Protein AF-A0A8X7WTH1-F1 (afdb_monomer_lite)

InterPro domains:
  IPR042316 IRK-interacting protein-like [PTHR31029] (1-90)

Organism: Brassica carinata (NCBI:txid52824)

Secondary structure (DSSP, 8-state):
-HHHHHHTT--SPPPTTHHHHHHHHHHHHHHHHHHHHHSSSPPEEE---TTPBP-TTT---TTHHHHHHHHTTT--S-B-S--SS-EEE-

Sequence (90 aa):
MSLIITTLKWTRPWSEQMLPAFFVAAKCVWLLHLLSFSLKPAL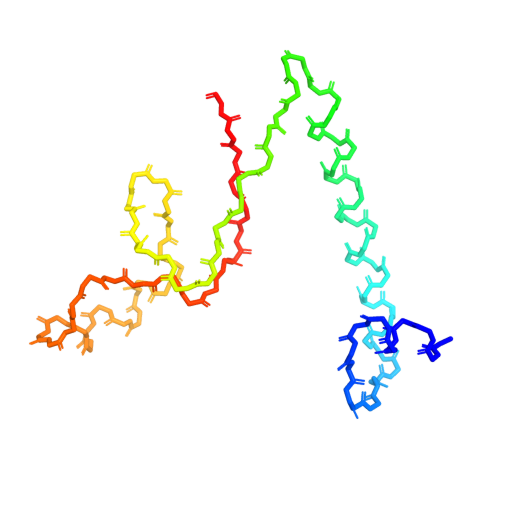GILRVEENREFESSYMEDMGAERDRQRSSKSRGPARVKVMMMPGFYV

Radius of gyration: 17.64 Å; chains: 1; bounding box: 43×37×36 Å

Structure (mmCIF, N/CA/C/O backbone):
data_AF-A0A8X7WTH1-F1
#
_entry.id   AF-A0A8X7WTH1-F1
#
loop_
_atom_site.group_PDB
_atom_site.id
_atom_site.type_symbol
_atom_site.label_atom_id
_atom_site.label_alt_id
_atom_site.label_comp_id
_atom_site.label_asym_id
_atom_site.label_entity_id
_atom_site.label_seq_id
_atom_site.pdbx_PDB_ins_code
_atom_site.Cartn_x
_atom_site.Cartn_y
_atom_site.Cartn_z
_atom_site.occupancy
_atom_site.B_iso_or_equiv
_atom_site.auth_seq_id
_atom_site.auth_comp_id
_atom_site.auth_asym_id
_atom_site.auth_atom_id
_atom_site.pdbx_PDB_model_num
ATOM 1 N N . MET A 1 1 ? 18.219 4.557 -9.312 1.00 55.50 1 MET A N 1
ATOM 2 C CA . MET A 1 1 ? 17.156 3.952 -10.151 1.00 55.50 1 MET A CA 1
ATOM 3 C C . MET A 1 1 ? 17.025 2.449 -9.907 1.00 55.50 1 MET A C 1
ATOM 5 O O . MET A 1 1 ? 15.920 1.987 -9.667 1.00 55.50 1 MET A O 1
ATOM 9 N N . SER A 1 2 ? 18.131 1.696 -9.872 1.00 63.62 2 SER A N 1
ATOM 10 C CA . SER A 1 2 ? 18.155 0.248 -9.597 1.00 63.62 2 SER A CA 1
ATOM 11 C C . SER A 1 2 ? 17.616 -0.156 -8.217 1.00 63.62 2 SER A C 1
ATOM 13 O O . SER A 1 2 ? 16.956 -1.181 -8.119 1.00 63.62 2 SER A O 1
ATOM 15 N N . LEU A 1 3 ? 17.827 0.659 -7.174 1.00 71.56 3 LEU A N 1
ATOM 16 C CA . LEU A 1 3 ? 17.437 0.308 -5.799 1.00 71.56 3 LEU A CA 1
ATOM 17 C C . LEU A 1 3 ? 15.916 0.149 -5.595 1.00 71.56 3 LEU A C 1
ATOM 19 O O . LEU A 1 3 ? 15.488 -0.683 -4.811 1.00 71.56 3 LEU A O 1
ATOM 23 N N . ILE A 1 4 ? 15.094 0.938 -6.298 1.00 72.56 4 ILE A N 1
ATOM 24 C CA . ILE A 1 4 ? 13.622 0.848 -6.212 1.00 72.56 4 ILE A CA 1
ATOM 25 C C . ILE A 1 4 ? 13.128 -0.429 -6.903 1.00 72.56 4 ILE A C 1
ATOM 27 O O . ILE A 1 4 ? 12.226 -1.108 -6.427 1.00 72.56 4 ILE A O 1
ATOM 31 N N . ILE A 1 5 ? 13.752 -0.781 -8.027 1.00 70.31 5 ILE A N 1
ATOM 32 C CA . ILE A 1 5 ? 13.421 -1.984 -8.796 1.00 70.31 5 ILE A CA 1
ATOM 33 C C . ILE A 1 5 ? 13.811 -3.238 -7.999 1.00 70.31 5 ILE A C 1
ATOM 35 O O . ILE A 1 5 ? 13.040 -4.198 -7.955 1.00 70.31 5 ILE A O 1
ATOM 39 N N . THR A 1 6 ? 14.961 -3.217 -7.311 1.00 75.69 6 THR A N 1
ATOM 40 C CA . THR A 1 6 ? 15.389 -4.330 -6.454 1.00 75.69 6 THR A CA 1
ATOM 41 C C . THR A 1 6 ? 14.531 -4.472 -5.199 1.00 75.69 6 THR A C 1
ATOM 43 O O . THR A 1 6 ? 14.183 -5.600 -4.851 1.00 75.69 6 THR A O 1
ATOM 46 N N . THR A 1 7 ? 14.127 -3.377 -4.543 1.00 78.88 7 THR A N 1
ATOM 47 C CA . THR A 1 7 ? 13.221 -3.453 -3.380 1.00 78.88 7 THR A CA 1
ATOM 48 C C . THR A 1 7 ? 11.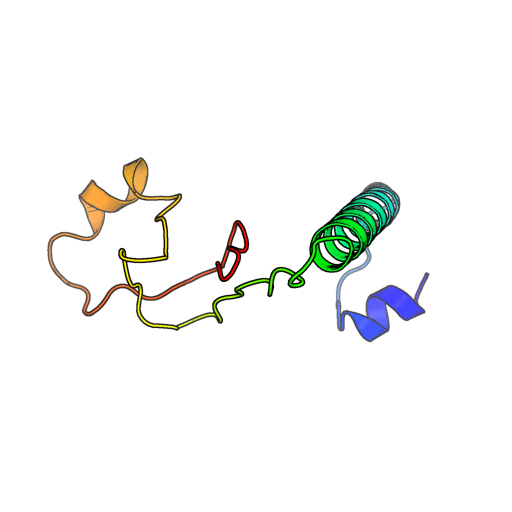824 -3.934 -3.760 1.00 78.88 7 THR A C 1
ATOM 50 O O . THR A 1 7 ? 11.236 -4.723 -3.023 1.00 78.88 7 THR A O 1
ATOM 53 N N . LEU A 1 8 ? 11.318 -3.543 -4.933 1.00 78.94 8 LEU A N 1
ATOM 54 C CA . LEU A 1 8 ? 10.036 -4.017 -5.466 1.00 78.94 8 LEU A CA 1
ATOM 55 C C . LEU A 1 8 ? 10.111 -5.430 -6.072 1.00 78.94 8 LEU A C 1
ATOM 57 O O . LEU A 1 8 ? 9.098 -5.926 -6.563 1.00 78.94 8 LEU A O 1
ATOM 61 N N . LYS A 1 9 ? 11.290 -6.079 -6.056 1.00 78.94 9 LYS A N 1
ATOM 62 C CA . LYS A 1 9 ? 11.558 -7.383 -6.699 1.00 78.94 9 LYS A CA 1
ATOM 63 C C . LYS A 1 9 ? 11.051 -7.437 -8.145 1.00 78.94 9 LYS A C 1
ATOM 65 O O . LYS A 1 9 ? 10.591 -8.473 -8.627 1.00 78.94 9 LYS A O 1
ATOM 70 N N . TRP A 1 10 ? 11.111 -6.304 -8.835 1.00 76.31 10 TRP A N 1
ATOM 71 C CA . TRP A 1 10 ? 10.527 -6.159 -10.155 1.00 76.31 10 TRP A CA 1
ATOM 72 C C . TRP A 1 10 ? 11.545 -6.586 -11.214 1.00 76.31 10 TRP A C 1
ATOM 74 O O . TRP A 1 10 ? 12.660 -6.076 -11.264 1.00 76.31 10 TRP A O 1
ATOM 84 N N . THR A 1 11 ? 11.184 -7.549 -12.059 1.00 74.44 11 THR A N 1
ATOM 85 C CA . THR A 1 11 ? 12.132 -8.223 -12.965 1.00 74.44 11 THR A CA 1
ATOM 86 C C . THR A 1 11 ? 12.232 -7.591 -14.355 1.00 74.44 11 THR A C 1
ATOM 88 O O . THR A 1 11 ? 13.105 -7.969 -15.132 1.00 74.44 11 THR A O 1
ATOM 91 N N . ARG A 1 12 ? 11.367 -6.621 -14.692 1.00 76.50 12 ARG A N 1
ATOM 92 C CA . ARG A 1 12 ? 11.362 -5.931 -15.997 1.00 76.50 12 ARG A CA 1
ATOM 93 C C . ARG A 1 12 ? 11.850 -4.482 -15.894 1.00 76.50 12 ARG A C 1
ATOM 95 O O . ARG A 1 12 ? 11.522 -3.810 -14.921 1.00 76.50 12 ARG A O 1
ATOM 102 N N . PRO A 1 13 ? 12.561 -3.948 -16.899 1.00 74.50 13 PRO A N 1
ATOM 103 C CA . PRO A 1 13 ? 12.907 -2.531 -16.913 1.00 74.50 13 PRO A CA 1
ATOM 104 C C . PRO A 1 13 ? 11.633 -1.676 -16.922 1.00 74.50 13 PRO A C 1
ATOM 106 O O . PRO A 1 13 ? 10.673 -1.973 -17.634 1.00 74.50 13 PRO A O 1
ATOM 109 N N . TRP A 1 14 ? 11.606 -0.636 -16.093 1.00 73.56 14 TRP A N 1
ATOM 110 C CA . TRP A 1 14 ? 10.521 0.342 -16.094 1.00 73.56 14 TRP A CA 1
ATOM 111 C C . TRP A 1 14 ? 10.624 1.227 -17.335 1.00 73.56 14 TRP A C 1
ATOM 113 O O .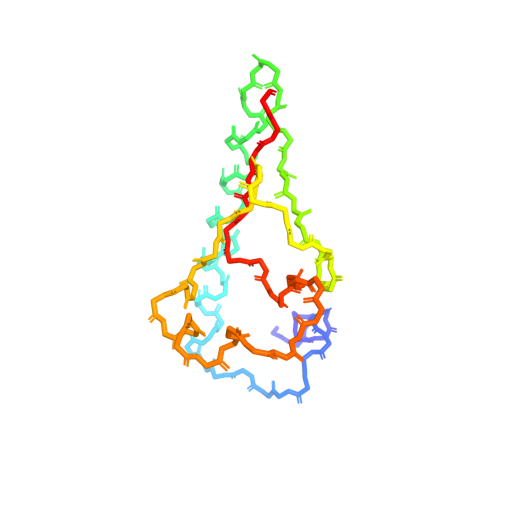 TRP A 1 14 ? 11.721 1.629 -17.714 1.00 73.56 14 TRP A O 1
ATOM 123 N N . SER A 1 15 ? 9.489 1.564 -17.951 1.00 81.50 15 SER A N 1
ATOM 124 C CA . SER A 1 15 ? 9.465 2.630 -18.955 1.00 81.50 15 SER A CA 1
ATOM 125 C C . SER A 1 15 ? 9.775 3.971 -18.290 1.00 81.50 15 SER A C 1
ATOM 127 O O . SER A 1 15 ? 9.326 4.204 -17.166 1.00 81.50 15 SER A O 1
ATOM 129 N N . GLU A 1 16 ? 10.434 4.878 -19.011 1.00 81.44 16 GLU A N 1
ATOM 130 C CA . GLU A 1 16 ? 10.757 6.246 -18.561 1.00 81.44 16 GLU A CA 1
ATOM 131 C C . GLU A 1 16 ? 9.567 6.960 -17.889 1.00 81.44 16 GLU A C 1
ATOM 133 O O . GLU A 1 16 ? 9.720 7.611 -16.862 1.00 81.44 16 GLU A O 1
ATOM 138 N N . GLN A 1 17 ? 8.347 6.766 -18.401 1.00 83.19 17 GLN A N 1
ATOM 139 C CA . GLN A 1 17 ? 7.125 7.401 -17.884 1.00 83.19 17 GLN A CA 1
ATOM 140 C C . GLN A 1 17 ? 6.600 6.806 -16.565 1.00 83.19 17 GLN A C 1
ATOM 142 O O . GLN A 1 17 ? 5.842 7.458 -15.846 1.00 83.19 17 GLN A O 1
ATOM 147 N N . MET A 1 18 ? 6.998 5.581 -16.216 1.00 81.88 18 MET A N 1
ATOM 148 C CA . MET A 1 18 ? 6.477 4.881 -15.036 1.00 81.88 18 MET A CA 1
ATOM 149 C C . MET A 1 18 ? 7.130 5.380 -13.747 1.00 81.88 18 MET A C 1
ATOM 151 O O . M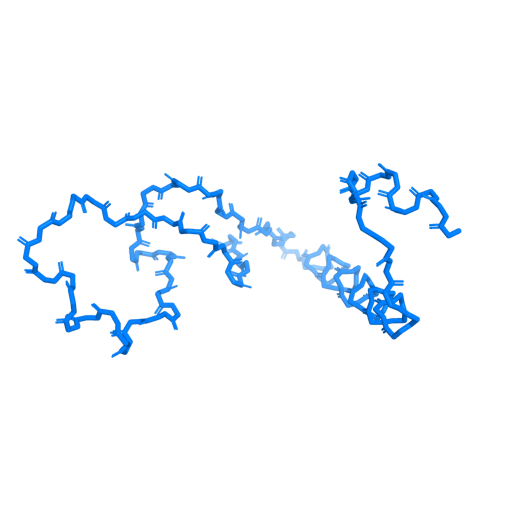ET A 1 18 ? 6.500 5.393 -12.692 1.00 81.88 18 MET A O 1
ATOM 155 N N . LEU A 1 19 ? 8.377 5.846 -13.833 1.00 83.25 19 LEU A N 1
ATOM 156 C CA . LEU A 1 19 ? 9.116 6.339 -12.679 1.00 83.25 19 LEU A CA 1
ATOM 157 C C . LEU A 1 19 ? 8.543 7.667 -12.131 1.00 83.25 19 LEU A C 1
ATOM 159 O O . LEU A 1 19 ? 8.289 7.733 -10.926 1.00 83.25 19 LEU A O 1
ATOM 163 N N . PRO A 1 20 ? 8.254 8.699 -12.953 1.00 87.00 20 PRO A N 1
ATOM 164 C CA . PRO A 1 20 ? 7.548 9.891 -12.487 1.00 87.00 20 PRO A CA 1
ATOM 165 C C . PRO A 1 20 ? 6.175 9.566 -11.894 1.00 87.00 20 PRO A C 1
ATOM 167 O O . PRO A 1 20 ? 5.844 10.067 -10.820 1.00 87.00 20 PRO A O 1
ATOM 170 N N . ALA A 1 21 ? 5.403 8.688 -12.546 1.00 87.31 21 ALA A N 1
ATOM 171 C CA . ALA A 1 21 ? 4.090 8.271 -12.056 1.00 87.31 21 ALA A CA 1
ATOM 172 C C . ALA A 1 21 ? 4.181 7.593 -10.679 1.00 87.31 21 ALA A C 1
ATOM 174 O O . ALA A 1 21 ? 3.388 7.895 -9.787 1.00 87.31 21 ALA A O 1
ATOM 175 N N . PHE A 1 22 ? 5.193 6.746 -10.468 1.00 87.19 22 PHE A N 1
ATOM 176 C CA . PHE A 1 22 ? 5.463 6.129 -9.173 1.00 87.19 22 PHE A CA 1
ATOM 177 C C . PHE A 1 22 ? 5.746 7.170 -8.084 1.00 87.19 22 PHE A C 1
ATOM 179 O O . PHE A 1 22 ? 5.171 7.093 -7.000 1.00 87.19 22 PHE A O 1
ATOM 186 N N . PHE A 1 23 ? 6.585 8.173 -8.358 1.00 88.44 23 PHE A N 1
ATOM 187 C CA . PHE A 1 23 ? 6.875 9.220 -7.374 1.00 88.44 23 PHE A CA 1
ATOM 188 C C . PHE A 1 23 ? 5.661 10.098 -7.061 1.00 88.44 23 PHE A C 1
ATOM 190 O O . PHE A 1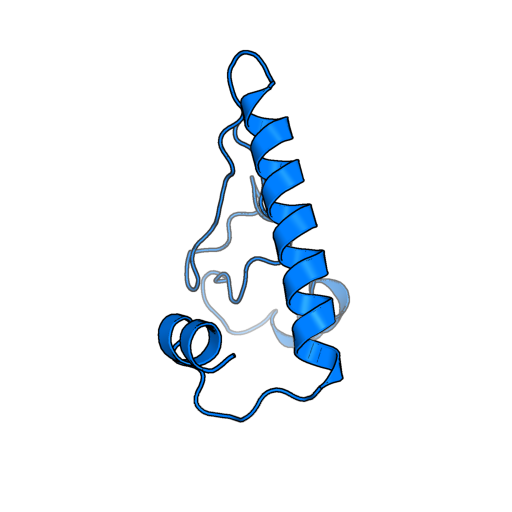 23 ? 5.489 10.509 -5.912 1.00 88.44 23 PHE A O 1
ATOM 197 N N . VAL A 1 24 ? 4.807 10.371 -8.051 1.00 92.88 24 VAL A N 1
ATOM 198 C CA . VAL A 1 24 ? 3.532 11.069 -7.828 1.00 92.88 24 VAL A CA 1
ATOM 199 C C . VAL A 1 24 ? 2.631 10.236 -6.917 1.00 92.88 24 VAL A C 1
ATOM 201 O O . VAL A 1 24 ? 2.178 10.740 -5.890 1.00 92.88 24 VAL A O 1
ATOM 204 N N . ALA A 1 25 ? 2.450 8.949 -7.221 1.00 88.50 25 ALA A N 1
ATOM 205 C CA . ALA A 1 25 ? 1.652 8.047 -6.396 1.00 88.50 25 ALA A CA 1
ATOM 206 C C . ALA A 1 25 ? 2.204 7.930 -4.964 1.00 88.50 25 ALA A C 1
ATOM 208 O O . ALA A 1 25 ? 1.444 8.026 -4.001 1.00 88.50 25 ALA A O 1
ATOM 209 N N . ALA A 1 26 ? 3.525 7.804 -4.802 1.00 89.06 26 ALA A N 1
ATOM 210 C CA . ALA A 1 26 ? 4.174 7.729 -3.495 1.00 89.06 26 ALA A CA 1
ATOM 211 C C . ALA A 1 26 ? 3.920 8.987 -2.645 1.00 89.06 26 ALA A C 1
ATOM 213 O O . ALA A 1 26 ? 3.634 8.872 -1.452 1.00 89.06 26 ALA A O 1
ATOM 214 N N . LYS A 1 27 ? 3.952 10.183 -3.252 1.00 91.94 27 LYS A N 1
ATOM 215 C CA . LYS A 1 27 ? 3.592 11.437 -2.568 1.00 91.94 27 LYS A CA 1
ATOM 216 C C . LYS A 1 27 ? 2.132 11.442 -2.121 1.00 91.94 27 LYS A C 1
ATOM 218 O O . LYS A 1 27 ? 1.854 11.817 -0.985 1.00 91.94 27 LYS A O 1
ATOM 223 N N . CYS A 1 28 ? 1.210 11.009 -2.980 1.00 89.12 28 CYS A N 1
ATOM 224 C CA . CYS A 1 28 ? -0.210 10.923 -2.637 1.00 89.12 28 CYS A CA 1
ATOM 225 C C . CYS A 1 28 ? -0.456 9.956 -1.470 1.00 89.12 28 CYS A C 1
ATOM 227 O O . CYS A 1 28 ? -1.169 10.302 -0.531 1.00 89.12 28 CYS A O 1
ATOM 229 N N . VAL A 1 29 ? 0.177 8.779 -1.492 1.00 87.00 29 VAL A N 1
ATOM 230 C CA . VAL A 1 29 ? 0.088 7.791 -0.404 1.00 87.00 29 VAL A CA 1
ATOM 231 C C . VAL A 1 29 ? 0.652 8.357 0.900 1.00 87.00 29 VAL A C 1
ATOM 233 O O . VAL A 1 29 ? 0.034 8.200 1.951 1.00 87.00 29 VAL A O 1
ATOM 236 N N . TRP A 1 30 ? 1.785 9.060 0.843 1.00 89.88 30 TRP A N 1
ATOM 237 C CA . TRP A 1 30 ? 2.366 9.715 2.016 1.00 89.88 30 TRP A CA 1
ATOM 238 C C . TRP A 1 30 ? 1.429 10.768 2.624 1.00 89.88 30 TRP A C 1
ATOM 240 O O . TRP A 1 30 ? 1.221 10.783 3.835 1.00 89.88 30 TRP A O 1
ATOM 250 N N . LEU A 1 31 ? 0.825 11.620 1.790 1.00 88.31 31 LEU A N 1
ATOM 251 C CA . LEU A 1 31 ? -0.137 12.630 2.242 1.00 88.31 31 LEU A CA 1
ATOM 252 C C . LEU A 1 31 ? -1.387 11.999 2.860 1.00 88.31 31 LEU A C 1
ATOM 254 O O . LEU A 1 31 ? -1.857 12.477 3.890 1.00 88.31 31 LEU A O 1
ATOM 258 N N . LEU A 1 32 ? -1.895 10.915 2.270 1.00 85.19 32 LEU A N 1
ATOM 259 C CA . LEU A 1 32 ? -3.038 10.181 2.811 1.00 85.19 32 LEU A CA 1
ATOM 260 C C . LEU A 1 32 ? -2.731 9.614 4.203 1.00 85.19 32 LEU A C 1
ATOM 262 O O . LEU A 1 32 ? -3.549 9.753 5.109 1.00 85.19 32 LEU A O 1
ATOM 266 N N . HIS A 1 33 ? -1.543 9.031 4.387 1.00 84.44 33 HIS A N 1
ATOM 267 C CA . HIS A 1 33 ? -1.085 8.582 5.701 1.00 84.44 33 HIS A CA 1
ATOM 268 C C . HIS A 1 33 ? -1.002 9.743 6.695 1.00 84.44 33 HIS A C 1
ATOM 270 O O . HIS A 1 33 ? -1.508 9.645 7.810 1.00 84.44 33 HIS A O 1
ATOM 276 N N . LEU A 1 34 ? -0.394 10.863 6.303 1.00 85.62 34 LEU A N 1
ATOM 277 C CA . LEU A 1 34 ? -0.269 12.022 7.184 1.00 85.62 34 LEU A CA 1
ATOM 278 C C . LEU A 1 34 ? -1.645 12.558 7.614 1.00 85.62 34 LEU A C 1
ATOM 280 O O . LEU A 1 34 ? -1.835 12.913 8.775 1.00 85.62 34 LEU A O 1
ATOM 284 N N . LEU A 1 35 ? -2.619 12.538 6.702 1.00 82.94 35 LEU A N 1
ATOM 285 C CA . LEU A 1 35 ? -4.002 12.907 6.985 1.00 82.94 35 LEU A CA 1
ATOM 286 C C . LEU A 1 35 ? -4.686 11.925 7.948 1.00 82.94 35 LEU A C 1
ATOM 288 O O . LEU A 1 35 ? -5.292 12.372 8.921 1.00 82.94 35 LEU A O 1
ATOM 292 N N . SER A 1 36 ? -4.569 10.609 7.729 1.00 78.94 36 SER A N 1
ATOM 293 C CA . SER A 1 36 ? -5.208 9.607 8.598 1.00 78.94 36 SER A CA 1
ATOM 294 C C . SER A 1 36 ? -4.704 9.682 10.044 1.00 78.94 36 SER A C 1
ATOM 296 O O . SER A 1 36 ? -5.479 9.482 10.981 1.00 78.94 36 SER A O 1
ATOM 298 N N . PHE A 1 37 ? -3.424 10.023 10.233 1.00 80.50 37 PHE A N 1
ATOM 299 C CA . PHE A 1 37 ? -2.807 10.207 11.552 1.00 80.50 37 PHE A CA 1
ATOM 300 C C . PHE A 1 37 ? -3.012 11.602 12.164 1.00 80.50 37 PHE A C 1
ATOM 302 O O . PHE A 1 37 ? -2.750 11.785 13.351 1.00 80.50 37 PHE A O 1
ATOM 309 N N . SER A 1 38 ? -3.491 12.584 11.395 1.00 83.88 38 SER A N 1
ATOM 310 C CA . SER A 1 38 ? -3.818 13.920 11.913 1.00 83.88 38 SER A CA 1
ATOM 311 C C . SER A 1 38 ? -5.161 13.967 12.656 1.00 83.88 38 SER A C 1
ATOM 313 O O . SER A 1 38 ? -5.455 14.961 13.326 1.00 83.88 38 SER A O 1
ATOM 315 N N . LEU A 1 39 ? -5.990 12.929 12.530 1.00 79.12 39 LEU A N 1
ATOM 316 C CA . LEU A 1 39 ? -7.284 12.817 13.201 1.00 79.12 39 LEU A CA 1
ATOM 317 C C . LEU A 1 39 ? -7.113 12.268 14.627 1.00 79.12 39 LEU A C 1
ATOM 319 O O . LEU A 1 39 ? -6.163 11.543 14.921 1.00 79.12 39 LEU A O 1
ATOM 323 N N . LYS A 1 40 ? -8.027 12.633 15.533 1.00 79.00 40 LYS A N 1
ATOM 324 C CA . LYS A 1 40 ? -8.061 12.136 16.918 1.00 79.00 40 LYS A CA 1
ATOM 325 C C . LYS A 1 40 ? -9.429 11.500 17.196 1.00 79.00 40 LYS A C 1
ATOM 327 O O . LYS A 1 40 ? -10.400 12.253 17.261 1.00 79.00 40 LYS A O 1
ATOM 332 N N . PRO A 1 41 ? -9.513 10.171 17.399 1.00 78.81 41 PRO A N 1
ATOM 333 C CA . PRO A 1 41 ? -8.432 9.176 17.316 1.00 78.81 41 PRO A CA 1
ATOM 334 C C . PRO A 1 41 ? -7.921 8.985 15.875 1.00 78.81 41 PRO A C 1
ATOM 336 O O . PRO A 1 41 ? -8.627 9.289 14.918 1.00 78.81 41 PRO A O 1
ATOM 339 N N . ALA A 1 42 ? -6.680 8.513 15.716 1.00 74.81 42 ALA A N 1
ATOM 340 C CA . ALA A 1 42 ? -6.118 8.253 14.392 1.00 74.81 42 ALA A CA 1
ATOM 341 C C . ALA A 1 42 ? -6.920 7.147 13.692 1.00 74.81 42 ALA A C 1
ATOM 343 O O . ALA A 1 42 ? -7.158 6.091 14.282 1.00 74.81 42 ALA A O 1
ATOM 344 N N . LEU A 1 43 ? -7.318 7.376 12.439 1.00 76.69 43 LEU A N 1
ATOM 345 C CA . LEU A 1 43 ? -8.078 6.387 11.677 1.00 76.69 43 LEU A CA 1
ATOM 346 C C . LEU A 1 43 ? -7.136 5.285 11.184 1.00 76.69 43 LEU A C 1
ATOM 348 O O . LEU A 1 43 ? -6.189 5.542 10.435 1.00 76.69 43 LEU A O 1
ATOM 352 N N . GLY A 1 44 ? -7.402 4.047 11.598 1.00 79.25 44 GLY A N 1
ATOM 353 C CA . GLY A 1 44 ? -6.679 2.876 11.112 1.00 79.25 44 GLY A CA 1
ATOM 354 C C . GLY A 1 44 ? -7.071 2.571 9.669 1.00 79.25 44 GLY A C 1
ATOM 355 O O . GLY A 1 44 ? -8.253 2.427 9.367 1.00 79.25 44 GLY A O 1
ATOM 356 N N . ILE A 1 45 ? -6.090 2.451 8.772 1.00 82.06 45 ILE A N 1
ATOM 357 C CA . ILE A 1 45 ? -6.339 2.056 7.381 1.00 82.06 45 ILE A CA 1
ATOM 358 C C . ILE A 1 45 ? -6.651 0.554 7.352 1.00 82.06 45 ILE A C 1
ATOM 360 O O . ILE A 1 45 ? -5.790 -0.270 7.667 1.00 82.06 45 ILE A O 1
ATOM 364 N N . LEU A 1 46 ? -7.871 0.196 6.954 1.00 85.25 46 LEU A N 1
ATOM 365 C CA . LEU A 1 46 ? -8.280 -1.185 6.722 1.00 85.25 46 LEU A CA 1
ATOM 366 C C . LEU A 1 46 ? -7.772 -1.620 5.347 1.00 85.25 46 LEU A C 1
ATOM 368 O O . LEU A 1 46 ? -8.200 -1.097 4.316 1.00 85.25 46 LEU A O 1
ATOM 372 N N . ARG A 1 47 ? -6.875 -2.606 5.338 1.00 86.19 47 ARG A N 1
ATOM 373 C CA . ARG A 1 47 ? -6.439 -3.310 4.133 1.00 86.19 47 ARG A CA 1
ATOM 374 C C . ARG A 1 47 ? -6.873 -4.762 4.198 1.00 86.19 47 ARG A C 1
ATOM 376 O O . ARG A 1 47 ? -6.721 -5.407 5.231 1.00 86.19 47 ARG A O 1
ATOM 383 N N . VAL A 1 48 ? -7.416 -5.250 3.091 1.00 86.19 48 VAL A N 1
ATOM 384 C CA . VAL A 1 48 ? -7.849 -6.637 2.955 1.00 86.19 48 VAL A CA 1
ATOM 385 C C . VAL A 1 48 ? -6.856 -7.366 2.063 1.00 86.19 48 VAL A C 1
ATOM 387 O O . VAL A 1 48 ? -6.568 -6.919 0.955 1.00 86.19 48 VAL A O 1
ATOM 390 N N . GLU A 1 49 ? -6.336 -8.476 2.575 1.00 86.12 49 GLU A N 1
ATOM 391 C CA . GLU A 1 49 ? -5.393 -9.333 1.862 1.00 86.12 49 GLU A CA 1
ATOM 392 C C . GLU A 1 49 ? -6.046 -10.069 0.688 1.00 86.12 49 GLU A C 1
ATOM 394 O O . GLU A 1 49 ? -7.256 -10.318 0.656 1.00 86.12 49 GLU A O 1
ATOM 399 N N . GLU A 1 50 ? -5.222 -10.470 -0.275 1.00 85.00 50 GLU A N 1
ATOM 400 C CA . GLU A 1 50 ? -5.668 -11.339 -1.360 1.00 85.00 50 GLU A CA 1
ATOM 401 C C . GLU A 1 50 ? -6.157 -12.689 -0.810 1.00 85.00 50 GLU A C 1
ATOM 403 O O . GLU A 1 50 ? -5.646 -13.218 0.178 1.00 85.00 50 GLU A O 1
ATOM 408 N N . ASN A 1 51 ? -7.146 -13.285 -1.475 1.00 83.38 51 ASN A N 1
ATOM 409 C CA . ASN A 1 51 ? -7.772 -14.559 -1.115 1.00 83.38 51 ASN A CA 1
ATOM 410 C C . ASN A 1 51 ? -8.542 -14.578 0.222 1.00 83.38 51 ASN A C 1
ATOM 412 O O . ASN A 1 51 ? -9.003 -15.648 0.638 1.00 83.38 51 ASN A O 1
ATOM 416 N N . ARG A 1 52 ? -8.753 -13.432 0.880 1.00 87.38 52 ARG A N 1
ATOM 417 C CA . ARG A 1 52 ? -9.744 -13.314 1.966 1.00 87.38 52 ARG A CA 1
ATOM 418 C C . ARG A 1 52 ? -11.145 -13.632 1.444 1.00 87.38 52 ARG A C 1
ATOM 420 O O . ARG A 1 52 ? -11.445 -13.380 0.278 1.00 87.38 52 ARG A O 1
ATOM 427 N N . GLU A 1 53 ? -11.995 -14.189 2.296 1.00 88.25 53 GLU A N 1
ATOM 428 C CA . GLU A 1 53 ? -13.420 -14.315 1.983 1.00 88.25 53 GLU A CA 1
ATOM 429 C C . GLU A 1 53 ? -14.036 -12.921 1.844 1.00 88.25 53 GLU A C 1
ATOM 431 O O . GLU A 1 53 ? -13.709 -12.014 2.609 1.00 88.25 53 GLU A O 1
ATOM 436 N N . PHE A 1 54 ? -14.862 -12.741 0.819 1.00 86.69 54 PHE A N 1
ATOM 437 C CA . PHE A 1 54 ? -15.521 -11.481 0.531 1.00 86.69 54 PHE A CA 1
ATOM 438 C C . PHE A 1 54 ? -16.694 -11.286 1.490 1.00 86.69 54 PHE A C 1
ATOM 440 O O . PHE A 1 54 ? -17.621 -12.096 1.523 1.00 86.69 54 PHE A O 1
ATOM 447 N N . GLU A 1 55 ? -16.667 -10.182 2.227 1.00 87.69 55 GLU A N 1
ATOM 448 C CA . GLU A 1 55 ? -17.711 -9.812 3.175 1.00 87.69 55 GLU A CA 1
ATOM 449 C C . GLU A 1 55 ? -18.327 -8.474 2.765 1.00 87.69 55 GLU A C 1
ATOM 451 O O . GLU A 1 55 ? -17.698 -7.422 2.864 1.00 87.69 55 GLU A O 1
ATOM 456 N N . SER A 1 56 ? -19.589 -8.491 2.334 1.00 86.44 56 SER A N 1
ATOM 457 C CA . SER A 1 56 ? -20.287 -7.284 1.866 1.00 86.44 56 SER A CA 1
ATOM 458 C C . SER A 1 56 ? -20.567 -6.251 2.965 1.00 86.44 56 SER A C 1
ATOM 460 O O . SER A 1 56 ? -21.067 -5.172 2.669 1.00 86.44 56 SER A O 1
ATOM 462 N N . SER A 1 57 ? -20.305 -6.578 4.234 1.00 87.94 57 SER A N 1
ATOM 463 C CA . SER A 1 57 ? -20.455 -5.668 5.376 1.00 87.94 57 SER A CA 1
ATOM 464 C C . SER A 1 57 ? -19.411 -4.548 5.378 1.00 87.94 57 SER A C 1
ATOM 466 O O . SER A 1 57 ? -19.690 -3.468 5.889 1.00 87.94 57 SER A O 1
ATOM 468 N N . TYR A 1 58 ? -18.229 -4.790 4.804 1.00 86.56 58 TYR A N 1
ATOM 469 C CA . TYR A 1 58 ? -17.140 -3.808 4.734 1.00 86.56 58 TYR A CA 1
ATOM 470 C C . TYR A 1 58 ? -16.356 -3.838 3.412 1.00 86.56 58 TYR A C 1
ATOM 472 O O . TYR A 1 58 ? -15.384 -3.096 3.263 1.00 86.56 58 TYR A O 1
ATOM 480 N N . MET A 1 59 ? -16.746 -4.683 2.451 1.00 89.31 59 MET A N 1
ATOM 48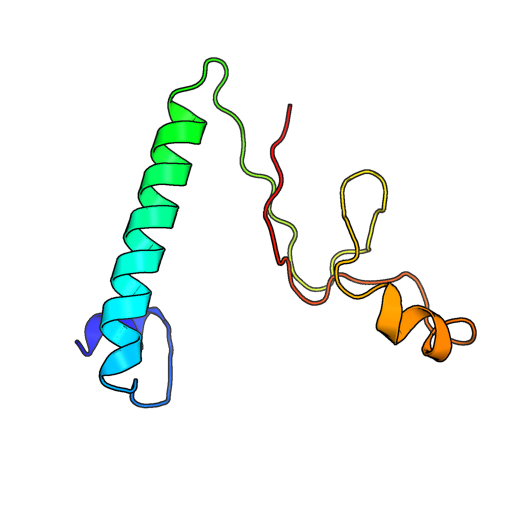1 C CA . MET A 1 59 ? -16.131 -4.765 1.125 1.00 89.31 59 MET A CA 1
ATOM 482 C C . MET A 1 59 ? -17.137 -4.423 0.022 1.00 89.31 59 MET A C 1
ATOM 484 O O . MET A 1 59 ? -18.281 -4.876 0.045 1.00 89.31 59 MET A O 1
ATOM 488 N N . GLU A 1 60 ? -16.677 -3.683 -0.986 1.00 87.31 60 GLU A N 1
ATOM 489 C CA . GLU A 1 60 ? -17.449 -3.342 -2.183 1.00 87.31 60 GLU A CA 1
ATOM 490 C C . GLU A 1 60 ? -16.864 -4.045 -3.418 1.00 87.31 60 GLU A C 1
ATOM 492 O O . GLU A 1 60 ? -15.653 -4.010 -3.659 1.00 87.31 60 GLU A O 1
ATOM 497 N N . ASP A 1 61 ? -17.721 -4.702 -4.206 1.00 85.56 61 ASP A N 1
ATOM 498 C CA . ASP A 1 61 ? -17.318 -5.342 -5.461 1.00 85.56 61 ASP A CA 1
ATOM 499 C C . ASP A 1 61 ? -17.319 -4.326 -6.613 1.00 85.56 61 ASP A C 1
ATOM 501 O O . ASP A 1 61 ? -18.350 -4.019 -7.211 1.00 85.56 61 ASP A O 1
ATOM 505 N N . MET A 1 62 ? -16.122 -3.854 -6.961 1.00 80.06 62 MET A N 1
ATOM 506 C CA . MET A 1 62 ? -15.878 -2.929 -8.074 1.00 80.06 62 MET A CA 1
ATOM 507 C C . MET A 1 62 ? -16.158 -3.530 -9.469 1.00 80.06 62 MET A C 1
ATOM 509 O O . MET A 1 62 ? -16.161 -2.799 -10.461 1.00 80.06 62 MET A O 1
ATOM 513 N N . GLY A 1 63 ? -16.342 -4.852 -9.584 1.00 70.69 63 GLY A N 1
ATOM 514 C CA . GLY A 1 63 ? -16.559 -5.576 -10.846 1.00 70.69 63 GLY A CA 1
ATOM 515 C C . GLY A 1 63 ? -17.997 -6.057 -11.075 1.00 70.69 63 GLY A C 1
ATOM 516 O O . GLY A 1 63 ? -18.272 -6.687 -12.105 1.00 70.69 63 GLY A O 1
ATOM 517 N N . ALA A 1 64 ? -18.913 -5.754 -10.150 1.00 62.31 64 ALA A N 1
ATOM 518 C CA . ALA A 1 64 ? -20.222 -6.397 -10.039 1.00 62.31 64 ALA A CA 1
ATOM 519 C C . ALA A 1 64 ? -21.134 -6.268 -11.281 1.00 62.31 64 ALA A C 1
ATOM 521 O O . ALA A 1 64 ? -22.045 -7.079 -11.446 1.00 62.31 64 ALA A O 1
ATOM 522 N N . GLU A 1 65 ? -20.894 -5.305 -12.176 1.00 55.53 65 GLU A N 1
ATOM 523 C CA . GLU A 1 65 ? -21.679 -5.124 -13.410 1.00 55.53 65 GLU A CA 1
ATOM 524 C C . GLU A 1 65 ? -21.321 -6.156 -14.500 1.00 55.53 65 GLU A C 1
ATOM 526 O O . GLU A 1 65 ? -22.185 -6.596 -15.255 1.00 55.53 65 GLU A O 1
ATOM 531 N N . ARG A 1 66 ? -20.050 -6.584 -14.598 1.00 54.78 66 ARG A N 1
ATOM 532 C CA . ARG A 1 66 ? -19.588 -7.469 -15.693 1.00 54.78 66 ARG A CA 1
ATOM 533 C C . ARG A 1 66 ? -19.621 -8.956 -15.344 1.00 54.78 66 ARG A C 1
ATOM 535 O O . ARG A 1 66 ? -19.810 -9.778 -16.241 1.00 54.78 66 ARG A O 1
ATOM 542 N N . ASP A 1 67 ? -19.464 -9.305 -14.068 1.00 52.91 67 ASP A N 1
ATOM 543 C CA . ASP A 1 67 ? -19.320 -10.702 -13.632 1.00 52.91 67 ASP A CA 1
ATOM 544 C C . ASP A 1 67 ? -20.594 -11.317 -13.029 1.00 52.91 67 ASP A C 1
ATOM 546 O O . ASP A 1 67 ? -20.702 -12.549 -12.985 1.00 52.91 67 ASP A O 1
ATOM 550 N N . ARG A 1 68 ? -21.612 -10.514 -12.670 1.00 52.44 68 ARG A N 1
ATOM 551 C CA . ARG A 1 68 ? -22.926 -11.017 -12.201 1.00 52.44 68 ARG A CA 1
ATOM 552 C C . ARG A 1 68 ? -23.594 -11.977 -13.190 1.00 52.44 68 ARG A C 1
ATOM 554 O O . ARG A 1 68 ? -24.326 -12.873 -12.781 1.00 52.44 68 ARG A O 1
ATOM 561 N N . GLN A 1 69 ? -23.306 -11.831 -14.483 1.00 46.56 69 GLN A N 1
ATOM 562 C CA . GLN A 1 69 ? -23.896 -12.654 -15.539 1.00 46.56 69 GLN A CA 1
ATOM 563 C C . GLN A 1 69 ? -23.141 -13.975 -15.789 1.00 46.56 69 GLN A C 1
ATOM 565 O O . GLN A 1 69 ? -23.667 -14.855 -16.467 1.00 46.56 69 GLN A O 1
ATOM 570 N N . ARG A 1 70 ? -21.925 -14.149 -15.241 1.00 50.81 70 ARG A N 1
ATOM 571 C CA . ARG A 1 70 ? -21.086 -15.347 -15.462 1.00 50.81 70 ARG A CA 1
ATOM 572 C C . ARG A 1 70 ? -20.904 -16.235 -14.230 1.00 50.81 70 ARG A C 1
ATOM 574 O O . ARG A 1 70 ? -20.536 -17.396 -14.391 1.00 50.81 70 ARG A O 1
ATOM 581 N N . SER A 1 71 ? -21.141 -15.731 -13.018 1.00 51.69 71 SER A N 1
ATOM 582 C CA . SER A 1 71 ? -20.775 -16.429 -11.774 1.00 51.69 71 SER A CA 1
ATOM 583 C C . SER A 1 71 ? -21.938 -17.060 -10.998 1.00 51.69 71 SER A C 1
ATOM 585 O O . SER A 1 71 ? -21.683 -17.856 -10.096 1.00 51.69 71 SER A O 1
ATOM 587 N N . SER A 1 72 ? -23.197 -16.802 -11.371 1.00 48.12 72 SER A N 1
ATOM 588 C CA . SER A 1 72 ? -24.399 -17.196 -10.609 1.00 48.12 72 SER A CA 1
ATOM 589 C C . SER A 1 72 ? -24.688 -18.705 -10.508 1.00 48.12 72 SER A C 1
ATOM 591 O O . SER A 1 72 ? -25.757 -19.081 -10.032 1.00 48.12 72 SER A O 1
ATOM 593 N N . LYS A 1 73 ? -23.776 -19.594 -10.934 1.00 48.19 73 LYS A N 1
ATOM 594 C CA . LYS A 1 73 ? -24.046 -21.043 -10.963 1.00 48.19 73 LYS A CA 1
ATOM 595 C C . LYS A 1 73 ? -23.003 -22.003 -10.380 1.00 48.19 73 LYS A C 1
ATOM 597 O O . LYS A 1 73 ? -23.344 -23.176 -10.301 1.00 48.19 73 LYS A O 1
ATOM 602 N N . SER A 1 74 ? -21.774 -21.621 -9.988 1.00 50.09 74 SER A N 1
ATOM 603 C CA . SER A 1 74 ? -20.775 -22.685 -9.698 1.00 50.09 74 SER A CA 1
ATOM 604 C C . SER A 1 74 ? -19.497 -22.341 -8.906 1.00 50.09 74 SER A C 1
ATOM 606 O O . SER A 1 74 ? -18.524 -23.094 -8.988 1.00 50.09 74 SER A O 1
ATOM 608 N N . ARG A 1 75 ? -19.399 -21.252 -8.144 1.00 55.53 75 ARG A N 1
ATOM 609 C CA . ARG A 1 75 ? -18.182 -21.009 -7.339 1.00 55.53 75 ARG A CA 1
ATOM 610 C C . ARG A 1 75 ? -18.567 -20.752 -5.891 1.00 55.53 75 ARG A C 1
ATOM 612 O O . ARG A 1 75 ? -19.589 -20.124 -5.663 1.00 55.53 75 ARG A O 1
ATOM 619 N N . GLY A 1 76 ? -17.797 -21.323 -4.957 1.00 63.47 76 GLY A N 1
ATOM 620 C CA . GLY A 1 76 ? -17.987 -21.201 -3.506 1.00 63.47 76 GLY A CA 1
ATOM 621 C C . GLY A 1 76 ? -17.904 -19.748 -3.006 1.00 63.47 76 GLY A C 1
ATOM 622 O O . GLY A 1 76 ? -18.095 -18.830 -3.802 1.00 63.47 76 GLY A O 1
ATOM 623 N N . PRO A 1 77 ? -17.627 -19.499 -1.712 1.00 69.88 77 PRO A N 1
ATOM 624 C CA . PRO A 1 77 ? -17.612 -18.136 -1.177 1.00 69.88 77 PRO A CA 1
ATOM 625 C C . PRO A 1 77 ? -16.724 -17.229 -2.038 1.00 69.88 77 PRO A C 1
ATOM 627 O O . PRO A 1 77 ? -15.608 -17.607 -2.408 1.00 69.88 77 PRO A O 1
ATOM 630 N N . ALA A 1 78 ? -17.251 -16.061 -2.419 1.00 79.56 78 ALA A N 1
ATOM 631 C CA . ALA A 1 78 ? -16.507 -15.089 -3.209 1.00 79.56 78 ALA A CA 1
ATOM 632 C C . ALA A 1 78 ? -15.231 -14.711 -2.446 1.00 79.56 78 ALA A C 1
ATOM 634 O O . ALA A 1 78 ? -15.251 -14.576 -1.225 1.00 79.56 78 ALA A O 1
ATOM 635 N N . ARG A 1 79 ? -14.104 -14.593 -3.150 1.00 85.25 79 ARG A N 1
ATOM 636 C CA . ARG A 1 79 ? -12.808 -14.277 -2.538 1.00 85.25 79 ARG A CA 1
ATOM 637 C C . ARG A 1 79 ? -12.252 -12.999 -3.133 1.00 85.25 79 ARG A C 1
ATOM 639 O O . ARG A 1 79 ? -12.407 -12.747 -4.329 1.00 85.25 79 ARG A O 1
ATOM 646 N N . VAL A 1 80 ? -11.576 -12.219 -2.304 1.00 85.94 80 VAL A N 1
ATOM 647 C CA . VAL A 1 80 ? -10.931 -10.970 -2.705 1.00 85.94 80 VAL A CA 1
ATOM 648 C C . VAL A 1 80 ? -9.777 -11.285 -3.645 1.00 85.94 80 VAL A C 1
ATOM 650 O O . VAL A 1 80 ? -8.833 -11.979 -3.275 1.00 85.94 80 VAL A O 1
ATOM 653 N N . LYS A 1 81 ? -9.854 -10.782 -4.878 1.00 85.44 81 LYS A N 1
ATOM 654 C CA . LYS A 1 81 ? -8.768 -10.912 -5.856 1.00 85.44 81 LYS A CA 1
ATOM 655 C C . LYS A 1 81 ? -7.700 -9.847 -5.644 1.00 85.44 81 LYS A C 1
ATOM 657 O O . LYS A 1 81 ? -6.522 -10.160 -5.631 1.00 85.44 81 LYS A O 1
ATOM 662 N N . VAL A 1 82 ? -8.129 -8.595 -5.530 1.00 85.38 82 VAL A N 1
ATOM 663 C CA . VAL A 1 82 ? -7.264 -7.442 -5.294 1.00 85.38 82 VAL A CA 1
ATOM 664 C C . VAL A 1 82 ? -8.087 -6.356 -4.616 1.00 85.38 82 VAL A C 1
ATOM 666 O O . VAL A 1 82 ? -9.238 -6.120 -4.990 1.00 85.38 82 VAL A O 1
ATOM 669 N N . MET A 1 83 ? -7.509 -5.698 -3.617 1.00 87.81 83 MET A N 1
ATOM 670 C CA . MET A 1 83 ? -8.116 -4.521 -3.012 1.00 87.81 83 MET A CA 1
ATOM 671 C C . MET A 1 83 ? -7.856 -3.300 -3.897 1.00 87.81 83 MET A C 1
ATOM 673 O O . MET A 1 83 ? -6.707 -2.932 -4.128 1.00 87.81 83 MET A O 1
ATOM 677 N N . MET A 1 84 ? -8.927 -2.659 -4.367 1.00 85.62 84 MET A N 1
ATOM 678 C CA . MET A 1 84 ? -8.825 -1.447 -5.189 1.00 85.62 84 MET A CA 1
ATOM 679 C C . MET A 1 84 ? -8.672 -0.189 -4.332 1.00 85.62 84 MET A C 1
ATOM 681 O O . MET A 1 84 ? -7.819 0.652 -4.607 1.00 85.62 84 MET A O 1
ATOM 685 N N . MET A 1 85 ? -9.490 -0.062 -3.286 1.00 84.56 85 MET A N 1
ATOM 686 C CA . MET A 1 85 ? -9.501 1.092 -2.389 1.00 84.56 85 MET A CA 1
ATOM 687 C C . MET A 1 85 ? -9.490 0.606 -0.935 1.00 84.56 85 MET A C 1
ATOM 689 O O . MET A 1 85 ? -10.334 -0.221 -0.588 1.00 84.56 85 MET A O 1
ATOM 693 N N . PRO A 1 86 ? -8.541 1.061 -0.094 1.00 84.94 86 PRO A N 1
ATOM 694 C CA . PRO A 1 86 ? -8.549 0.754 1.329 1.00 84.94 86 PRO A CA 1
ATOM 695 C C . PRO A 1 86 ? -9.701 1.461 2.045 1.00 84.94 86 PRO A C 1
ATOM 697 O O . PRO A 1 86 ? -10.066 2.580 1.689 1.00 84.94 86 PRO A O 1
ATOM 700 N N . GLY A 1 87 ? -10.242 0.805 3.069 1.00 85.81 87 GLY A N 1
ATOM 701 C CA . GLY A 1 87 ? -11.231 1.394 3.969 1.00 85.81 87 GLY A CA 1
ATOM 702 C C . GLY A 1 87 ? -10.576 2.032 5.194 1.00 85.81 87 GLY A C 1
ATOM 703 O O . GLY A 1 87 ? -9.352 2.010 5.353 1.00 85.81 87 GLY A O 1
ATOM 704 N N . PHE A 1 88 ? -11.402 2.539 6.103 1.00 82.06 88 PHE A N 1
ATOM 705 C CA . PHE A 1 88 ? -10.976 2.999 7.424 1.00 82.06 88 PHE A CA 1
ATOM 706 C C . PHE A 1 88 ? -11.771 2.274 8.506 1.00 82.06 88 PHE A C 1
ATOM 708 O O . PHE A 1 88 ? -12.952 1.987 8.318 1.00 82.06 88 PHE A O 1
ATOM 715 N N . TYR A 1 89 ? -11.125 1.998 9.634 1.00 76.00 89 TYR A N 1
ATOM 716 C CA . TYR A 1 89 ? -11.814 1.619 10.864 1.00 76.00 89 TYR A CA 1
ATOM 717 C C . TYR A 1 89 ? -12.318 2.887 11.560 1.00 76.00 89 TYR A C 1
ATOM 719 O O . TYR A 1 89 ? -11.533 3.818 11.764 1.00 76.00 89 TYR A O 1
ATOM 727 N N . VAL A 1 90 ? -13.610 2.915 11.891 1.00 75.38 90 VAL A N 1
ATOM 728 C CA . VAL A 1 90 ? -14.305 4.021 12.573 1.00 75.38 90 VAL A CA 1
ATOM 729 C C . VAL A 1 90 ? -14.802 3.543 13.927 1.00 75.38 90 VAL A C 1
ATOM 731 O O . VAL A 1 90 ? -15.298 2.395 13.980 1.00 75.38 90 VAL A O 1
#

pLDDT: mean 77.92, std 11.96, range [46.56, 92.88]

Foldseek 3Di:
DVVVCVVVVPDDDDDPVVVVVVVVVVVVVVVVQVVQVVDVVRWDWADDDFFAFDDPVFDDDPCCVPCVVPPVPDDPGDTHHDDPDIDTDD